Protein AF-M6R7M7-F1 (afdb_monomer_lite)

Organism: NCBI:txid1049910

Structure (mmCIF, N/CA/C/O backbone):
data_AF-M6R7M7-F1
#
_entry.id   AF-M6R7M7-F1
#
loop_
_atom_site.group_PDB
_atom_site.id
_atom_site.type_symbol
_atom_site.label_atom_id
_atom_site.label_alt_id
_atom_site.label_comp_id
_atom_site.label_asym_id
_atom_site.label_entity_id
_atom_site.label_seq_id
_atom_site.pdbx_PDB_ins_code
_atom_site.Cartn_x
_atom_site.Cartn_y
_atom_site.Cartn_z
_atom_site.occupancy
_atom_site.B_iso_or_equiv
_atom_site.auth_seq_id
_atom_site.auth_comp_id
_atom_site.auth_asym_id
_atom_site.auth_atom_id
_atom_site.pdbx_PDB_model_num
ATOM 1 N N . MET A 1 1 ? 17.649 1.618 -22.110 1.00 45.22 1 MET A N 1
ATOM 2 C CA . MET A 1 1 ? 16.425 2.436 -22.263 1.00 45.22 1 MET A CA 1
ATOM 3 C C . MET A 1 1 ? 15.654 2.322 -20.961 1.00 45.22 1 MET A C 1
ATOM 5 O O . MET A 1 1 ? 15.331 1.209 -20.578 1.00 45.22 1 MET A O 1
ATOM 9 N N . GLY A 1 2 ? 15.501 3.430 -20.232 1.00 61.09 2 GLY A N 1
ATOM 10 C CA . GLY A 1 2 ? 14.869 3.458 -18.912 1.00 61.09 2 GLY A CA 1
ATOM 11 C C . GLY A 1 2 ? 13.354 3.381 -19.030 1.00 61.09 2 GLY A C 1
ATOM 12 O O . GLY A 1 2 ? 12.716 4.380 -19.358 1.00 61.09 2 GLY A O 1
ATOM 13 N N . GLU A 1 3 ? 12.802 2.193 -18.794 1.00 76.12 3 GLU A N 1
ATOM 14 C CA . GLU A 1 3 ? 11.358 2.000 -18.662 1.00 76.12 3 GLU A CA 1
ATOM 15 C C . GLU A 1 3 ? 10.806 2.944 -17.588 1.00 76.12 3 GLU A C 1
ATOM 17 O O . GLU A 1 3 ? 11.380 3.088 -16.501 1.00 76.12 3 GLU A O 1
ATOM 22 N N . GLN A 1 4 ? 9.704 3.611 -17.928 1.00 80.62 4 GLN A N 1
ATOM 23 C CA . GLN A 1 4 ? 8.981 4.493 -17.024 1.00 80.62 4 GLN A CA 1
ATOM 24 C C . GLN A 1 4 ? 7.723 3.780 -16.550 1.00 80.62 4 GLN A C 1
ATOM 26 O O . GLN A 1 4 ? 6.970 3.238 -17.357 1.00 80.62 4 GLN A O 1
ATOM 31 N N . LEU A 1 5 ? 7.508 3.796 -15.241 1.00 85.69 5 LEU A N 1
ATOM 32 C CA . LEU A 1 5 ? 6.280 3.341 -14.606 1.00 85.69 5 LEU A CA 1
ATOM 33 C C . LEU A 1 5 ? 5.507 4.560 -14.112 1.00 85.69 5 LEU A C 1
ATOM 35 O O . LEU A 1 5 ? 6.090 5.603 -13.817 1.00 85.69 5 LEU A O 1
ATOM 39 N N . CYS A 1 6 ? 4.193 4.430 -14.036 1.00 87.44 6 CYS A N 1
ATOM 40 C CA . CYS A 1 6 ? 3.319 5.442 -13.463 1.00 87.44 6 CYS A CA 1
ATOM 41 C C . CYS A 1 6 ? 2.405 4.783 -12.439 1.00 87.44 6 CYS A C 1
ATOM 43 O O . CYS A 1 6 ? 2.096 3.596 -12.575 1.00 87.44 6 CYS A O 1
ATOM 45 N N . ASP A 1 7 ? 1.973 5.545 -11.438 1.00 84.06 7 ASP A N 1
ATOM 46 C CA . ASP A 1 7 ? 0.927 5.088 -10.528 1.00 84.06 7 ASP A CA 1
ATOM 47 C C 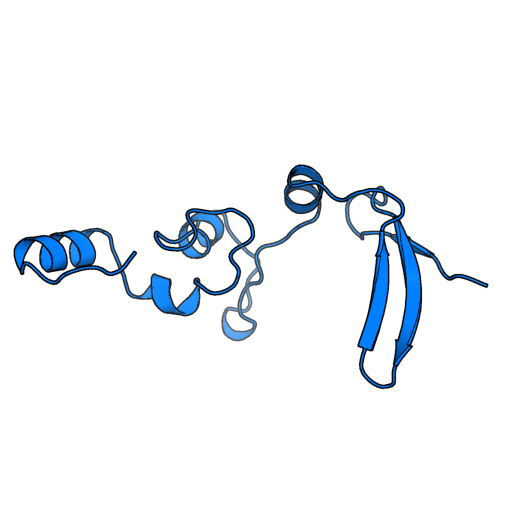. ASP A 1 7 ? -0.357 4.714 -11.304 1.00 84.06 7 ASP A C 1
ATOM 49 O O . ASP A 1 7 ? -0.574 5.124 -12.452 1.00 84.06 7 ASP A O 1
ATOM 53 N N . GLU A 1 8 ? -1.211 3.879 -10.717 1.00 82.44 8 GLU A N 1
ATOM 54 C CA . GLU A 1 8 ? -2.421 3.412 -11.399 1.00 82.44 8 GLU A CA 1
ATOM 55 C C . GLU A 1 8 ? -3.589 4.402 -11.340 1.00 82.44 8 GLU A C 1
ATOM 57 O O . GLU A 1 8 ? -4.401 4.410 -12.265 1.00 82.44 8 GLU A O 1
ATOM 62 N N . LYS A 1 9 ? -3.649 5.257 -10.312 1.00 80.81 9 LYS A N 1
ATOM 63 C CA . LYS A 1 9 ? -4.815 6.097 -10.000 1.00 80.81 9 LYS A CA 1
ATOM 64 C C . LYS A 1 9 ? -4.821 7.437 -10.725 1.00 80.81 9 LYS A C 1
ATOM 66 O O . LYS A 1 9 ? -5.803 7.783 -11.374 1.00 80.81 9 LYS A O 1
ATOM 71 N N . THR A 1 10 ? -3.756 8.215 -10.581 1.00 81.56 10 THR A N 1
ATOM 72 C CA . THR A 1 10 ? -3.644 9.584 -11.093 1.00 81.56 10 THR A CA 1
ATOM 73 C C . THR A 1 10 ? -2.770 9.658 -12.337 1.00 81.56 10 THR A C 1
ATOM 75 O O . THR A 1 10 ? -2.941 10.582 -13.131 1.00 81.56 10 THR A O 1
ATOM 78 N N . LYS A 1 11 ? -1.868 8.684 -12.541 1.00 84.50 11 LYS A N 1
ATOM 79 C CA . LYS A 1 11 ? -0.851 8.678 -13.609 1.00 84.50 11 LYS A CA 1
ATOM 80 C C . LYS A 1 11 ? 0.116 9.868 -13.523 1.00 84.50 11 LYS A C 1
ATOM 82 O O . LYS A 1 11 ? 0.808 10.166 -14.499 1.00 84.50 11 LYS A O 1
ATOM 87 N N . GLN A 1 12 ? 0.163 10.557 -12.383 1.00 84.19 12 GLN A N 1
ATOM 88 C CA . GLN A 1 12 ? 0.955 11.775 -12.187 1.00 84.19 12 GLN A CA 1
ATOM 89 C C . GLN A 1 12 ? 2.332 11.468 -11.602 1.00 84.19 12 GLN A C 1
ATOM 91 O O . GLN A 1 12 ? 3.304 12.175 -11.884 1.00 84.19 12 GLN A O 1
ATOM 96 N N . ILE A 1 13 ? 2.444 10.386 -10.833 1.00 85.88 13 ILE A N 1
ATOM 97 C CA . ILE A 1 13 ? 3.696 9.989 -10.209 1.00 85.88 13 ILE A CA 1
ATOM 98 C C . ILE A 1 13 ? 4.426 9.050 -11.154 1.00 85.88 13 ILE A C 1
ATOM 100 O O . ILE A 1 13 ? 4.019 7.915 -11.402 1.00 85.88 13 ILE A O 1
ATOM 104 N N . LEU A 1 14 ? 5.525 9.560 -11.703 1.00 89.44 14 LEU A N 1
ATOM 105 C CA . LEU A 1 14 ? 6.357 8.853 -12.663 1.00 89.44 14 LEU A CA 1
ATOM 106 C C . LEU A 1 14 ? 7.601 8.299 -11.977 1.00 89.44 14 LEU A C 1
ATOM 108 O O . LEU A 1 14 ? 8.378 9.042 -11.375 1.00 89.44 14 LEU A O 1
ATOM 112 N N . PHE A 1 15 ? 7.833 7.009 -12.165 1.00 90.38 15 PHE A N 1
ATOM 113 C CA . PHE A 1 15 ? 9.008 6.292 -11.704 1.00 90.38 15 PHE A CA 1
ATOM 114 C C . PHE A 1 15 ? 9.867 5.873 -12.890 1.00 90.38 15 PHE A C 1
ATOM 116 O O . PHE A 1 15 ? 9.366 5.527 -13.956 1.00 90.38 15 PHE A O 1
ATOM 123 N N . THR A 1 16 ? 11.179 5.887 -12.701 1.00 91.25 16 THR A N 1
ATOM 124 C CA . THR A 1 16 ? 12.137 5.282 -13.627 1.00 91.25 16 THR A CA 1
ATOM 125 C C . THR A 1 16 ? 12.715 4.042 -12.970 1.00 91.25 16 THR A C 1
ATOM 127 O O . THR A 1 16 ? 13.074 4.085 -11.792 1.00 91.25 16 THR A O 1
ATOM 130 N N . ILE A 1 17 ? 12.814 2.945 -13.716 1.00 91.19 17 ILE A N 1
ATOM 131 C CA . ILE A 1 17 ? 13.484 1.744 -13.218 1.00 91.19 17 ILE A CA 1
ATOM 132 C C . ILE A 1 17 ? 14.995 1.990 -13.237 1.00 91.19 17 ILE A C 1
ATOM 134 O O . ILE A 1 17 ? 15.579 2.154 -14.308 1.00 91.19 17 ILE A O 1
ATOM 138 N N . GLU A 1 18 ? 15.625 2.030 -12.062 1.00 90.12 18 GLU A N 1
ATOM 139 C CA . GLU A 1 18 ? 17.079 2.205 -11.952 1.00 90.12 18 GLU A CA 1
ATOM 140 C C . GLU A 1 18 ? 17.814 0.881 -12.129 1.00 90.12 18 GLU A C 1
ATOM 142 O O . GLU A 1 18 ? 18.801 0.811 -12.860 1.00 90.12 18 GLU A O 1
ATOM 147 N N . ARG A 1 19 ? 17.329 -0.178 -11.474 1.00 88.25 19 ARG A N 1
ATOM 148 C CA . ARG A 1 19 ? 17.887 -1.527 -11.598 1.00 88.25 19 ARG A CA 1
ATOM 149 C C . ARG A 1 19 ? 16.845 -2.600 -11.294 1.00 88.25 19 ARG A C 1
ATOM 151 O O . ARG A 1 19 ? 15.894 -2.362 -10.551 1.00 88.25 19 ARG A O 1
ATOM 158 N N . LYS A 1 20 ? 17.051 -3.778 -11.880 1.00 89.56 20 LYS A N 1
ATOM 159 C CA . LYS A 1 20 ? 16.303 -5.007 -11.602 1.00 89.56 20 LYS A CA 1
ATOM 160 C C . LYS A 1 20 ? 17.307 -6.041 -11.088 1.00 89.56 20 LYS A C 1
ATOM 162 O O . LYS A 1 20 ? 18.305 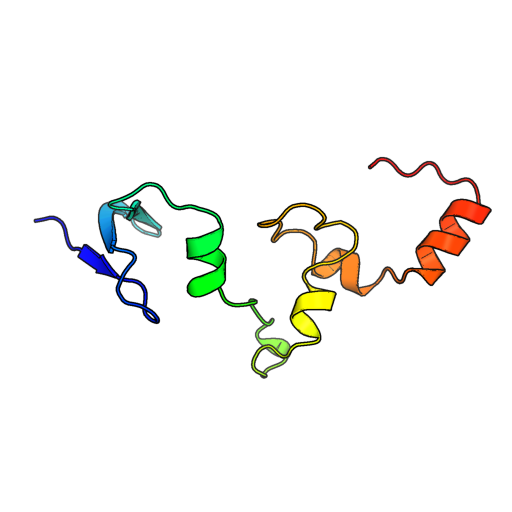-6.298 -11.755 1.00 89.56 20 LYS A O 1
ATOM 167 N N . GLU A 1 21 ? 17.055 -6.566 -9.904 1.00 91.12 21 GLU A N 1
ATOM 168 C CA . GLU A 1 21 ? 17.735 -7.712 -9.298 1.00 91.12 21 GLU A CA 1
ATOM 169 C C . GLU A 1 21 ? 16.769 -8.911 -9.332 1.00 91.12 21 GLU A C 1
ATOM 171 O O . GLU A 1 21 ? 15.593 -8.729 -9.649 1.00 91.12 21 GLU A O 1
ATOM 176 N N . GLU A 1 22 ? 17.241 -10.131 -9.051 1.00 85.12 22 GLU A N 1
ATOM 177 C CA . GLU A 1 22 ? 16.445 -11.363 -9.244 1.00 85.12 22 GLU A CA 1
ATOM 178 C C . GLU A 1 22 ? 15.063 -11.318 -8.563 1.00 85.12 22 GLU A C 1
ATOM 180 O O . GLU A 1 22 ? 14.083 -11.763 -9.157 1.00 85.12 22 GLU A O 1
ATOM 185 N N . GLU A 1 23 ? 14.961 -10.713 -7.375 1.00 89.31 23 GLU A N 1
ATOM 186 C CA . GLU A 1 23 ? 13.701 -10.589 -6.620 1.00 89.31 23 GLU A CA 1
ATOM 187 C C . GLU A 1 23 ? 13.200 -9.144 -6.457 1.00 89.31 23 GLU A C 1
ATOM 189 O O . GLU A 1 23 ? 12.067 -8.922 -6.027 1.00 89.31 23 GLU A O 1
ATOM 194 N N . PHE A 1 24 ? 14.019 -8.144 -6.797 1.00 83.06 24 PHE A N 1
ATOM 195 C CA . PHE A 1 24 ? 13.738 -6.744 -6.474 1.00 83.06 24 PHE A CA 1
ATOM 196 C C . PHE A 1 24 ? 13.821 -5.835 -7.695 1.00 83.06 24 PHE A C 1
ATOM 198 O O . PHE A 1 24 ? 14.732 -5.921 -8.514 1.00 83.06 24 PHE A O 1
ATOM 205 N N . VAL A 1 25 ? 12.901 -4.876 -7.776 1.00 85.44 25 VAL A N 1
ATOM 206 C CA . VAL A 1 25 ? 12.954 -3.786 -8.753 1.00 85.44 25 VAL A CA 1
ATOM 207 C C . VAL A 1 25 ? 13.109 -2.474 -8.003 1.00 85.44 25 VAL A C 1
ATOM 209 O O . VAL A 1 25 ? 12.289 -2.129 -7.156 1.00 85.44 25 VAL A O 1
ATOM 212 N N . PHE A 1 26 ? 14.160 -1.730 -8.331 1.00 86.75 26 PHE A N 1
ATOM 213 C CA . PHE A 1 26 ? 14.456 -0.449 -7.707 1.00 86.75 26 PHE A CA 1
ATOM 214 C C . PHE A 1 26 ? 13.937 0.679 -8.591 1.00 86.75 26 PHE A C 1
ATOM 216 O O . PHE A 1 26 ? 14.319 0.810 -9.759 1.00 86.75 26 PHE A O 1
ATOM 223 N N . LEU A 1 27 ? 13.054 1.488 -8.013 1.00 89.81 27 LEU A N 1
ATOM 224 C CA . LEU A 1 27 ? 12.3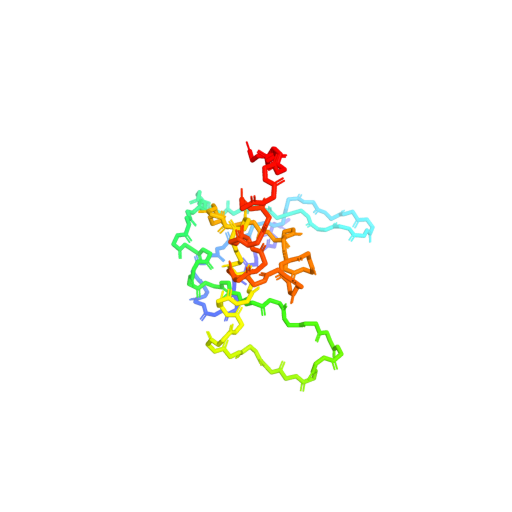75 2.587 -8.681 1.00 89.81 27 LEU A CA 1
ATOM 225 C C . LEU A 1 27 ? 12.869 3.921 -8.135 1.00 89.81 27 LEU A C 1
ATOM 227 O O . LEU A 1 27 ? 12.981 4.099 -6.923 1.00 89.81 27 LEU A O 1
ATOM 231 N N . LYS A 1 28 ? 13.089 4.877 -9.036 1.00 88.62 28 LYS A N 1
ATOM 232 C CA . LYS A 1 28 ? 13.373 6.265 -8.684 1.00 88.62 28 LYS A CA 1
ATOM 233 C C . LYS A 1 28 ? 12.249 7.179 -9.149 1.00 88.62 28 LYS A C 1
ATOM 235 O O . LYS A 1 28 ? 11.957 7.196 -10.349 1.00 88.62 28 LYS A O 1
ATOM 240 N N . PRO A 1 29 ? 11.629 7.952 -8.246 1.00 90.38 29 PRO A N 1
ATOM 241 C CA . PRO A 1 29 ? 10.620 8.919 -8.641 1.00 90.38 29 PRO A CA 1
ATOM 242 C C . PRO A 1 29 ? 11.267 10.065 -9.434 1.00 90.38 29 PRO A C 1
ATOM 244 O O . PRO A 1 29 ? 12.408 10.460 -9.178 1.00 90.38 29 PRO A O 1
ATOM 247 N N . LYS A 1 30 ? 10.547 10.599 -10.427 1.00 89.25 30 LYS A N 1
ATOM 248 C CA . LYS A 1 30 ? 11.015 11.741 -11.234 1.00 89.25 30 LYS A CA 1
ATOM 249 C C . LYS A 1 30 ? 11.043 13.059 -10.459 1.00 89.25 30 LYS A C 1
ATOM 251 O O . LYS A 1 30 ? 11.762 13.971 -10.859 1.00 89.25 30 LYS A O 1
ATOM 256 N N . HIS A 1 31 ? 10.262 13.163 -9.392 1.00 87.75 31 HIS A N 1
ATOM 257 C CA . HIS A 1 31 ? 10.223 14.304 -8.486 1.00 87.75 31 HIS A CA 1
ATOM 258 C C . HIS A 1 31 ? 10.355 13.824 -7.038 1.00 87.75 31 HIS A C 1
ATOM 260 O O . HIS A 1 31 ? 10.271 12.629 -6.757 1.00 87.75 31 HIS A O 1
ATOM 266 N N . SER A 1 32 ? 10.598 14.756 -6.119 1.00 88.00 32 SER A N 1
ATOM 267 C CA . SER A 1 32 ? 10.620 14.442 -4.692 1.00 88.00 32 SER A CA 1
ATOM 268 C C . SER A 1 32 ? 9.201 14.160 -4.213 1.00 88.00 32 SER A C 1
ATOM 270 O O . SER A 1 32 ? 8.376 15.067 -4.253 1.00 88.00 32 SER A O 1
ATOM 272 N N . LEU A 1 33 ? 8.938 12.943 -3.738 1.00 85.56 33 LEU A N 1
ATOM 273 C CA . LEU A 1 33 ? 7.630 12.568 -3.198 1.00 85.56 33 LEU A CA 1
ATOM 274 C C . LEU A 1 33 ? 7.368 13.302 -1.882 1.00 85.56 33 LEU A C 1
ATOM 276 O O . LEU A 1 33 ? 8.258 13.371 -1.029 1.00 85.56 33 LEU A O 1
ATOM 280 N N . GLN A 1 34 ? 6.170 13.853 -1.747 1.00 84.75 34 GLN A N 1
ATOM 281 C CA . GLN A 1 34 ? 5.660 14.481 -0.534 1.00 84.75 34 GLN A CA 1
ATOM 282 C C . GLN A 1 34 ? 4.552 13.627 0.085 1.00 84.75 34 GLN A C 1
ATOM 284 O O . GLN A 1 34 ? 4.119 12.622 -0.478 1.00 84.75 34 GLN A O 1
ATOM 289 N N . GLU A 1 35 ? 4.095 14.008 1.273 1.00 78.62 35 GLU A N 1
ATOM 290 C CA . GLU A 1 35 ? 3.068 13.250 1.983 1.00 78.62 35 GLU A CA 1
ATOM 291 C C . GLU A 1 35 ? 1.726 13.252 1.239 1.00 78.62 35 GLU A C 1
ATOM 293 O O . GLU A 1 35 ? 1.023 12.241 1.205 1.00 78.62 35 GLU A O 1
ATOM 298 N N . GLU A 1 36 ? 1.411 14.355 0.563 1.00 81.69 36 GLU A N 1
ATOM 299 C CA . GLU A 1 36 ? 0.194 14.518 -0.227 1.00 81.69 36 GLU A CA 1
ATOM 300 C C . GLU A 1 36 ? 0.133 13.525 -1.395 1.00 81.69 36 GLU A C 1
ATOM 302 O O . GLU A 1 36 ? -0.945 13.030 -1.724 1.00 81.69 36 GLU A O 1
ATOM 307 N N . ASP A 1 37 ? 1.284 13.178 -1.980 1.00 84.19 37 ASP A N 1
ATOM 308 C CA . ASP A 1 37 ? 1.366 12.186 -3.054 1.00 84.19 37 ASP A CA 1
ATOM 309 C C . ASP A 1 37 ? 0.883 10.820 -2.545 1.00 84.19 37 ASP A C 1
ATOM 311 O O . ASP A 1 37 ? 0.041 10.169 -3.167 1.00 84.19 37 ASP A O 1
ATOM 315 N N . PHE A 1 38 ? 1.343 10.409 -1.358 1.00 80.94 38 PHE A N 1
ATOM 316 C CA . PHE A 1 38 ? 0.930 9.149 -0.738 1.00 80.94 38 PHE A CA 1
ATOM 317 C C . PHE A 1 38 ? -0.535 9.155 -0.306 1.00 80.94 38 PHE A C 1
ATOM 319 O O . PHE A 1 38 ? -1.185 8.119 -0.404 1.00 80.94 38 PHE A O 1
ATOM 326 N N . GLN A 1 39 ? -1.081 10.290 0.131 1.00 78.44 39 GLN A N 1
ATOM 327 C CA . GLN A 1 39 ? -2.508 10.393 0.455 1.00 78.44 39 GLN A CA 1
ATOM 328 C C . GLN A 1 39 ? -3.395 10.245 -0.789 1.00 78.44 39 GLN A C 1
ATOM 330 O O . GLN A 1 39 ? -4.490 9.695 -0.705 1.00 78.44 39 GLN A O 1
ATOM 335 N N . GLN A 1 40 ? -2.927 10.705 -1.952 1.00 78.31 40 GLN A N 1
ATOM 336 C CA . GLN A 1 40 ? -3.681 10.615 -3.203 1.00 78.31 40 GLN A CA 1
ATOM 337 C C . GLN A 1 40 ? -3.652 9.216 -3.823 1.00 78.31 40 GLN A C 1
ATOM 339 O O . GLN A 1 40 ? -4.668 8.757 -4.352 1.00 78.31 40 GLN A O 1
ATOM 344 N N . ILE A 1 41 ? -2.495 8.545 -3.796 1.00 82.25 41 ILE A N 1
ATOM 345 C CA . ILE A 1 41 ? -2.330 7.246 -4.468 1.00 82.25 41 ILE A CA 1
ATOM 346 C C . ILE A 1 41 ? -2.350 6.040 -3.523 1.00 82.25 41 ILE A C 1
ATOM 348 O O . ILE A 1 41 ? -2.583 4.922 -3.981 1.00 82.25 41 ILE A O 1
ATOM 352 N N . GLY A 1 42 ? -2.127 6.248 -2.226 1.00 76.31 42 GLY A N 1
ATOM 353 C CA . GLY A 1 42 ? -2.054 5.195 -1.219 1.00 76.31 42 GLY A CA 1
ATOM 354 C C . GLY A 1 42 ? -3.387 4.490 -0.982 1.00 76.31 42 GLY A C 1
ATOM 355 O O . GLY A 1 42 ? -4.468 5.029 -1.229 1.00 76.31 42 GLY A O 1
ATOM 356 N N . GLU A 1 43 ? -3.301 3.253 -0.503 1.00 74.00 43 GLU A N 1
ATOM 357 C CA . GLU A 1 43 ? -4.443 2.456 -0.059 1.00 74.00 43 GLU A CA 1
ATOM 358 C C . GLU A 1 43 ? -4.093 1.743 1.236 1.00 74.00 43 GLU A C 1
ATOM 360 O O . GLU A 1 43 ? -2.941 1.364 1.459 1.00 74.00 43 GLU A O 1
ATOM 365 N N . ILE A 1 44 ? -5.101 1.538 2.080 1.00 76.12 44 ILE A N 1
ATOM 366 C CA . ILE A 1 44 ? -4.930 0.756 3.297 1.00 76.12 44 ILE A CA 1
ATOM 367 C C . ILE A 1 44 ? -4.820 -0.718 2.906 1.00 76.12 44 ILE A C 1
ATOM 369 O O . ILE A 1 44 ? -5.766 -1.268 2.332 1.00 76.12 44 ILE A O 1
ATOM 373 N N . PRO A 1 45 ? -3.699 -1.388 3.224 1.00 72.81 45 PRO A N 1
ATOM 374 C CA . PRO A 1 45 ? -3.549 -2.796 2.917 1.00 72.81 45 PRO A CA 1
ATOM 375 C C . PRO A 1 45 ? -4.431 -3.624 3.856 1.00 72.81 45 PRO A C 1
ATOM 377 O O . PRO A 1 45 ? -4.119 -3.801 5.038 1.00 72.81 45 PRO A O 1
ATOM 380 N N . ILE A 1 46 ? -5.525 -4.164 3.318 1.00 75.50 46 ILE A N 1
ATOM 381 C CA . ILE A 1 46 ? -6.398 -5.082 4.049 1.00 75.50 46 ILE A CA 1
ATOM 382 C C . ILE A 1 46 ? -5.824 -6.502 4.003 1.00 75.50 46 ILE A C 1
ATOM 384 O O . ILE A 1 46 ? -5.512 -7.010 2.924 1.00 75.50 46 ILE A O 1
ATOM 388 N N . PRO A 1 47 ? -5.693 -7.177 5.159 1.00 74.69 47 PRO A N 1
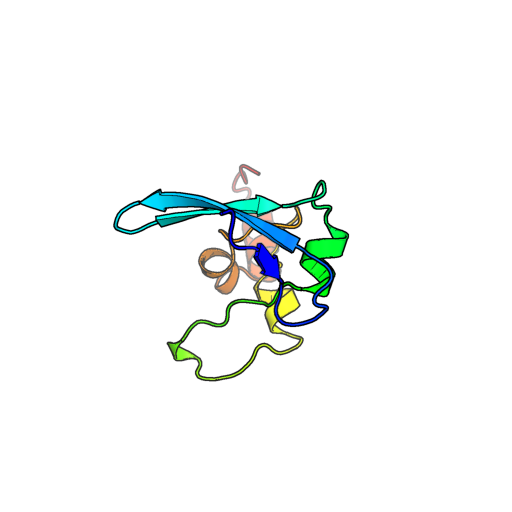ATOM 389 C CA . PRO A 1 47 ? -5.186 -8.522 5.220 1.00 74.69 47 PRO A CA 1
ATOM 390 C C . PRO A 1 47 ? -6.003 -9.452 4.326 1.00 74.69 47 PRO A C 1
ATOM 392 O O . PRO A 1 47 ? -7.237 -9.434 4.386 1.00 74.69 47 PRO A O 1
ATOM 395 N N . PRO A 1 48 ? -5.344 -10.326 3.547 1.00 72.50 48 PRO A N 1
ATOM 396 C CA . PRO A 1 48 ? -6.020 -11.147 2.545 1.00 72.50 48 PRO A CA 1
ATOM 397 C C . PRO A 1 48 ? -7.095 -12.063 3.151 1.00 72.50 48 PRO A C 1
ATOM 399 O O . PRO A 1 48 ? -8.046 -12.444 2.471 1.00 72.50 48 PRO A O 1
ATOM 402 N N . TYR A 1 49 ? -6.989 -12.392 4.445 1.00 77.00 49 TYR A N 1
ATOM 403 C CA . TYR A 1 49 ? -7.977 -13.204 5.154 1.00 77.00 49 TYR A CA 1
ATOM 404 C C . TYR A 1 49 ? -9.320 -12.495 5.388 1.00 77.00 49 TYR A C 1
ATOM 406 O O . TYR A 1 49 ? -10.325 -13.183 5.553 1.00 77.00 49 TYR A O 1
ATOM 414 N N . LEU A 1 50 ? -9.369 -11.155 5.378 1.00 79.81 50 LEU A N 1
ATOM 415 C CA . LEU A 1 50 ? -10.614 -10.396 5.557 1.00 79.81 50 LEU A CA 1
ATOM 416 C C . LEU A 1 50 ? -11.493 -10.399 4.299 1.00 79.81 50 LEU A C 1
ATOM 418 O O . LEU A 1 50 ? -12.693 -10.166 4.410 1.00 79.81 50 LEU A O 1
ATOM 422 N N . LYS A 1 51 ? -10.921 -10.698 3.120 1.00 82.56 51 LYS A N 1
ATOM 423 C CA . LYS A 1 51 ? -11.631 -10.829 1.830 1.00 82.56 51 LYS A CA 1
ATOM 424 C C . LYS A 1 51 ? -12.605 -9.676 1.522 1.00 82.56 51 LYS A C 1
ATOM 426 O O . LYS A 1 51 ? -13.650 -9.894 0.911 1.00 82.56 51 LYS A O 1
ATOM 431 N N . ARG A 1 52 ? -12.269 -8.457 1.944 1.00 85.62 52 ARG A N 1
ATOM 432 C CA . ARG A 1 52 ? -13.041 -7.234 1.695 1.00 85.62 52 ARG A CA 1
ATOM 433 C C . ARG A 1 52 ? -12.110 -6.078 1.342 1.00 85.62 52 ARG A C 1
ATOM 435 O O . ARG A 1 52 ? -10.933 -6.118 1.688 1.00 85.62 52 ARG A O 1
ATOM 442 N N . ASN A 1 53 ? -12.655 -5.059 0.688 1.00 81.44 53 ASN A N 1
ATOM 443 C CA . ASN A 1 53 ? -11.959 -3.788 0.486 1.00 81.44 53 ASN A CA 1
ATOM 444 C C . ASN A 1 53 ? -11.872 -3.008 1.802 1.00 81.44 53 ASN A C 1
ATOM 446 O O . ASN A 1 53 ? -12.629 -3.294 2.737 1.00 81.44 53 ASN A O 1
ATOM 450 N N . ALA A 1 54 ? -10.963 -2.033 1.850 1.00 80.25 54 ALA A N 1
ATOM 451 C CA . ALA A 1 54 ? -10.867 -1.106 2.969 1.00 80.25 54 ALA A CA 1
ATOM 452 C C . ALA A 1 54 ? -12.161 -0.293 3.105 1.00 80.25 54 ALA A C 1
ATOM 454 O O . ALA A 1 54 ? -12.774 0.087 2.105 1.00 80.25 54 ALA A O 1
ATOM 455 N N . ASP A 1 55 ? -12.569 -0.050 4.342 1.00 82.19 55 ASP A N 1
ATOM 456 C CA . ASP A 1 55 ? -13.659 0.847 4.706 1.00 82.19 55 ASP A CA 1
ATOM 457 C C . ASP A 1 55 ? -13.124 2.012 5.559 1.00 82.19 55 ASP A C 1
ATOM 459 O O . ASP A 1 55 ? -11.957 2.044 5.952 1.00 82.19 55 ASP A O 1
ATOM 463 N N . SER A 1 56 ? -13.980 2.993 5.849 1.00 77.69 56 SER A N 1
ATOM 464 C CA . SER A 1 56 ? -13.603 4.161 6.654 1.00 77.69 56 SER A CA 1
ATOM 465 C C . SER A 1 56 ? -13.215 3.813 8.096 1.00 77.69 56 SER A C 1
ATOM 467 O O . SER A 1 56 ? -12.542 4.598 8.758 1.00 77.69 56 SER A O 1
ATOM 469 N N . GLU A 1 57 ? -13.641 2.661 8.626 1.00 73.69 57 GLU A N 1
ATOM 470 C CA . GLU A 1 57 ? -13.217 2.231 9.961 1.00 73.69 57 GLU A CA 1
ATOM 471 C C . GLU A 1 57 ? -11.784 1.693 9.948 1.00 73.69 57 GLU A C 1
ATOM 473 O O . GLU A 1 57 ? -11.089 1.789 10.961 1.00 73.69 57 GLU A O 1
ATOM 478 N N . ASP A 1 58 ? -11.315 1.154 8.821 1.00 75.88 58 ASP A N 1
ATOM 479 C CA . ASP A 1 58 ? -9.936 0.693 8.686 1.00 75.88 58 ASP A CA 1
ATOM 480 C C . ASP A 1 58 ? -8.932 1.843 8.768 1.00 75.88 58 ASP A C 1
ATOM 482 O O . ASP A 1 58 ? -7.864 1.646 9.338 1.00 75.88 58 ASP A O 1
ATOM 486 N N . GLU A 1 59 ? -9.275 3.052 8.309 1.00 70.38 59 GLU A N 1
ATOM 487 C CA . GLU A 1 59 ? -8.443 4.250 8.521 1.00 70.38 59 GLU A CA 1
ATOM 488 C C . GLU A 1 59 ? -8.147 4.449 10.009 1.00 70.38 59 GLU A C 1
ATOM 490 O O . GLU A 1 59 ? -6.993 4.577 10.409 1.00 70.38 59 GLU A O 1
ATOM 495 N N . ILE A 1 60 ? -9.175 4.359 10.853 1.00 67.31 60 ILE A N 1
ATOM 496 C CA . ILE A 1 60 ? -9.056 4.521 12.307 1.00 67.31 60 ILE A CA 1
ATOM 497 C C . ILE A 1 60 ? -8.296 3.339 12.931 1.00 67.31 60 ILE A C 1
ATOM 499 O O . ILE A 1 60 ? -7.482 3.517 13.838 1.00 67.31 60 ILE A O 1
ATOM 503 N N . ARG A 1 61 ? -8.547 2.113 12.457 1.00 66.81 61 ARG A N 1
ATOM 504 C CA . ARG A 1 61 ? -7.919 0.889 12.987 1.00 66.81 61 ARG A CA 1
ATOM 505 C C . ARG A 1 61 ? -6.457 0.737 12.584 1.00 66.81 61 ARG A C 1
ATOM 507 O O . ARG A 1 61 ? -5.704 0.107 13.318 1.00 66.81 61 ARG A O 1
ATOM 514 N N . TYR A 1 62 ? -6.051 1.273 11.438 1.00 65.00 62 TYR A N 1
ATOM 515 C CA . TYR A 1 62 ? -4.658 1.265 10.990 1.00 65.00 62 TYR A CA 1
ATOM 516 C C . TYR A 1 62 ? -3.897 2.469 11.538 1.00 65.00 62 TYR A C 1
ATOM 518 O O . TYR A 1 62 ? -2.741 2.329 11.942 1.00 65.00 62 TYR A O 1
ATOM 526 N N . GLN A 1 63 ? -4.574 3.608 11.687 1.00 63.12 63 GLN A N 1
ATOM 527 C CA . GLN A 1 63 ? -4.070 4.776 12.396 1.00 63.12 63 GLN A CA 1
ATOM 528 C C . GLN A 1 63 ? -4.271 4.629 13.918 1.00 63.12 63 GLN A C 1
ATOM 530 O O . GLN A 1 63 ? -4.944 5.428 14.568 1.00 63.12 63 GLN A O 1
ATOM 535 N N . THR A 1 64 ? -3.709 3.576 14.523 1.00 56.06 64 THR A N 1
ATOM 536 C CA . THR A 1 64 ? -3.824 3.384 15.982 1.00 56.06 64 THR A CA 1
ATOM 537 C C . THR A 1 64 ? -3.037 4.428 16.774 1.00 56.06 64 THR A C 1
ATOM 539 O O . THR A 1 64 ? -2.192 5.140 16.238 1.00 56.06 64 THR A O 1
ATOM 542 N N . LEU A 1 65 ? -3.253 4.468 18.096 1.00 50.16 65 LEU A N 1
ATOM 543 C CA . LEU A 1 65 ? -2.547 5.323 19.066 1.00 50.16 65 LEU A CA 1
ATOM 544 C C . LEU A 1 65 ? -1.010 5.364 18.926 1.00 50.16 65 LEU A C 1
ATOM 546 O O . LEU A 1 65 ? -0.390 6.317 19.403 1.00 50.16 65 LEU A O 1
ATOM 550 N N . PHE A 1 66 ? -0.401 4.349 18.305 1.00 47.50 66 PHE A N 1
ATOM 551 C CA . PHE A 1 66 ? 1.041 4.261 18.058 1.00 47.50 66 PHE A CA 1
ATOM 552 C C . PHE A 1 66 ? 1.470 4.834 16.696 1.00 47.50 66 PHE A C 1
ATOM 554 O O . PHE A 1 66 ? 2.623 5.221 16.529 1.00 47.50 66 PHE A O 1
ATOM 561 N N . ALA A 1 67 ? 0.550 4.953 15.739 1.00 52.44 67 ALA A N 1
ATOM 562 C CA . ALA A 1 67 ? 0.744 5.627 14.460 1.00 52.44 67 ALA A CA 1
ATOM 563 C C . ALA A 1 67 ? 0.387 7.120 14.585 1.00 52.44 67 ALA A C 1
ATOM 565 O O . ALA A 1 67 ? -0.446 7.650 13.858 1.00 52.44 67 ALA A O 1
ATOM 566 N N . LYS A 1 68 ? 1.006 7.834 15.536 1.00 53.78 68 LYS A N 1
ATOM 567 C CA . LYS A 1 68 ? 0.866 9.303 15.608 1.00 53.78 68 LYS A CA 1
ATOM 568 C C . LYS A 1 68 ? 1.537 10.014 14.434 1.00 53.78 68 LYS A C 1
ATOM 570 O O . LYS A 1 68 ? 1.180 11.147 14.132 1.00 53.78 68 LYS A O 1
ATOM 575 N N . THR A 1 69 ? 2.503 9.353 13.800 1.00 56.88 69 THR A N 1
ATOM 576 C CA . THR A 1 69 ? 3.215 9.864 12.633 1.00 56.88 69 THR A CA 1
ATOM 577 C C . THR A 1 69 ? 2.680 9.180 11.372 1.00 56.88 69 THR A C 1
ATOM 579 O O . THR A 1 69 ? 2.640 7.943 11.331 1.00 56.88 69 THR A O 1
ATOM 582 N N . PRO A 1 70 ? 2.278 9.955 10.354 1.00 57.25 70 PRO A N 1
ATOM 583 C CA . PRO A 1 70 ? 1.944 9.435 9.033 1.00 57.25 70 PRO A CA 1
ATOM 584 C C . PRO A 1 70 ? 3.054 8.534 8.466 1.00 57.25 70 PRO A C 1
ATOM 586 O O . PRO A 1 70 ? 4.239 8.764 8.707 1.00 57.25 70 PRO A O 1
ATOM 589 N N . GLY A 1 71 ? 2.677 7.470 7.751 1.00 54.88 71 GLY A N 1
ATOM 590 C CA . GLY A 1 71 ? 3.624 6.506 7.164 1.00 54.88 71 GLY A CA 1
ATOM 591 C C . GLY A 1 71 ? 4.061 5.349 8.078 1.00 54.88 71 GLY A C 1
ATOM 592 O O . GLY A 1 71 ? 4.861 4.510 7.665 1.00 54.88 71 GLY A O 1
ATOM 593 N N . SER A 1 72 ? 3.534 5.246 9.303 1.00 54.06 72 SER A N 1
ATOM 594 C CA . SER A 1 72 ? 3.803 4.104 10.188 1.00 54.06 72 SER A CA 1
ATOM 595 C C . SER A 1 72 ? 2.965 2.876 9.801 1.00 54.06 72 SER A C 1
ATOM 597 O O . SER A 1 72 ? 1.797 2.761 10.158 1.00 54.06 72 SER A O 1
ATOM 599 N N . VAL A 1 73 ? 3.576 1.928 9.082 1.00 51.78 73 VAL A N 1
ATOM 600 C CA . VAL A 1 73 ? 2.938 0.666 8.637 1.00 51.78 73 VAL A CA 1
ATOM 601 C C . VAL A 1 73 ? 3.033 -0.447 9.699 1.00 51.78 73 VAL A C 1
ATOM 603 O O . VAL A 1 73 ? 2.371 -1.476 9.600 1.00 51.78 73 VAL A O 1
ATOM 606 N N . ALA A 1 74 ? 3.848 -0.259 10.742 1.00 50.06 74 ALA A N 1
ATOM 607 C CA . ALA A 1 74 ? 4.232 -1.325 11.674 1.00 50.06 74 ALA A CA 1
ATOM 608 C C . ALA A 1 74 ? 3.245 -1.575 12.835 1.00 50.06 74 ALA A C 1
ATOM 610 O O . ALA A 1 74 ? 3.338 -2.604 13.500 1.00 50.06 74 ALA A O 1
ATOM 611 N N . ALA A 1 75 ? 2.293 -0.672 13.093 1.00 48.12 75 ALA A N 1
ATOM 612 C CA . ALA A 1 75 ? 1.411 -0.753 14.262 1.00 48.12 75 ALA A CA 1
ATOM 613 C C . ALA A 1 75 ? 0.016 -1.417 14.103 1.00 48.12 75 ALA A C 1
ATOM 615 O O . ALA A 1 75 ? -0.674 -1.498 15.124 1.00 48.12 75 ALA A O 1
ATOM 616 N N . PRO A 1 76 ? -0.470 -1.891 12.933 1.00 45.47 76 PRO A N 1
ATOM 617 C CA . PRO A 1 76 ? -1.870 -2.309 12.843 1.00 45.47 76 PRO A CA 1
ATOM 618 C C . PRO A 1 76 ? -2.166 -3.584 13.648 1.00 45.47 76 PRO A C 1
ATOM 620 O O . PRO A 1 76 ? -3.205 -3.673 14.294 1.00 45.47 76 PRO A O 1
ATOM 623 N N . THR A 1 77 ? -1.245 -4.554 13.713 1.00 46.69 77 THR A N 1
ATOM 624 C CA . THR A 1 77 ? -1.482 -5.814 14.448 1.00 46.69 77 THR A CA 1
ATOM 625 C C . THR A 1 77 ? -1.402 -5.662 15.964 1.00 46.69 77 THR A C 1
ATOM 627 O O . THR A 1 77 ? -2.188 -6.282 16.677 1.00 46.69 77 THR A O 1
ATOM 630 N N . ALA A 1 78 ? -0.497 -4.822 16.472 1.00 50.91 78 ALA A N 1
ATOM 631 C CA . ALA A 1 78 ? -0.399 -4.560 17.906 1.00 50.91 78 ALA A CA 1
ATOM 632 C C . ALA A 1 78 ? -1.577 -3.705 18.397 1.00 50.91 78 ALA A C 1
ATOM 634 O O . ALA A 1 78 ? -2.135 -3.988 19.452 1.00 50.91 78 ALA A O 1
ATOM 635 N N . GLY A 1 79 ? -1.997 -2.698 17.623 1.00 49.38 79 GLY A N 1
ATOM 636 C CA . GLY A 1 79 ? -3.063 -1.773 18.006 1.00 49.38 79 GLY A CA 1
ATOM 637 C C . GLY A 1 79 ? -4.480 -2.365 18.005 1.00 49.38 79 GLY A C 1
ATOM 638 O O . GLY A 1 79 ? -5.323 -1.884 18.758 1.00 49.38 79 GLY A O 1
ATOM 639 N N . LEU A 1 80 ? -4.731 -3.450 17.260 1.00 50.91 80 LEU A N 1
ATOM 640 C CA . LEU A 1 80 ? -6.029 -4.150 17.223 1.00 50.91 80 LEU A CA 1
ATOM 641 C C . LEU A 1 80 ? -6.516 -4.641 18.599 1.00 50.91 80 LEU A C 1
ATOM 643 O O . LEU A 1 80 ? -7.716 -4.830 18.797 1.00 50.91 80 LEU A O 1
ATOM 647 N N . HIS A 1 81 ? -5.605 -4.838 19.555 1.00 54.47 81 HIS A N 1
ATOM 648 C CA . HIS A 1 81 ? -5.934 -5.318 20.898 1.00 54.47 81 HIS A CA 1
ATOM 649 C C . HIS A 1 81 ? -5.955 -4.219 21.974 1.00 54.47 81 HIS A C 1
ATOM 651 O O . HIS A 1 81 ? -6.359 -4.500 23.104 1.00 54.47 81 HIS A O 1
ATOM 657 N N . PHE A 1 82 ? -5.557 -2.978 21.662 1.00 54.16 82 PHE A N 1
ATOM 658 C CA . PHE A 1 82 ? -5.461 -1.891 22.644 1.00 54.16 82 PHE A CA 1
ATOM 659 C C . PHE A 1 82 ? -6.530 -0.819 22.403 1.00 54.16 82 PHE A C 1
ATOM 661 O O . PHE A 1 82 ? -6.394 0.044 21.544 1.00 54.16 82 PHE A O 1
ATOM 668 N N . SER A 1 83 ? -7.588 -0.849 23.213 1.00 62.12 83 SER A N 1
ATOM 669 C CA . SER A 1 83 ? -8.603 0.210 23.277 1.00 62.12 83 SER A CA 1
ATOM 670 C C . SER A 1 83 ? -8.182 1.340 24.226 1.00 62.12 83 SER A C 1
ATOM 672 O O . SER A 1 83 ? -7.392 1.130 25.151 1.00 62.12 83 SER A O 1
ATOM 674 N N . GLU A 1 84 ? -8.760 2.535 24.066 1.00 63.81 84 GLU A N 1
ATOM 675 C CA . GLU A 1 84 ? -8.556 3.659 25.000 1.00 63.81 84 GLU A CA 1
ATOM 676 C C . GLU A 1 84 ? -8.871 3.284 26.459 1.00 63.81 84 GLU A C 1
ATOM 678 O O . GLU A 1 84 ? -8.193 3.729 27.389 1.00 63.81 84 GLU A O 1
ATOM 683 N N . ASN A 1 85 ? -9.845 2.392 26.665 1.00 63.31 85 ASN A N 1
ATOM 684 C CA . ASN A 1 85 ? -10.183 1.863 27.985 1.00 63.31 85 ASN A CA 1
ATOM 685 C C . ASN A 1 85 ? -9.018 1.085 28.616 1.00 63.31 85 ASN A C 1
ATOM 687 O O . ASN A 1 85 ? -8.750 1.253 29.805 1.00 63.31 85 ASN A O 1
ATOM 691 N N . ILE A 1 86 ? -8.277 0.296 27.830 1.00 66.06 86 ILE A N 1
ATOM 692 C CA . ILE A 1 86 ? -7.092 -0.428 28.314 1.00 66.06 86 ILE A CA 1
ATOM 693 C C . ILE A 1 86 ? -5.991 0.563 28.709 1.00 66.06 86 ILE A C 1
ATOM 695 O O . ILE A 1 86 ? -5.377 0.404 29.764 1.00 66.06 86 ILE A O 1
ATOM 699 N N . PHE A 1 87 ? -5.785 1.635 27.937 1.00 65.19 87 PHE A N 1
ATOM 700 C CA . PHE A 1 87 ? -4.827 2.689 28.295 1.00 65.19 87 PHE A CA 1
ATOM 701 C C . PHE A 1 87 ? -5.188 3.407 29.597 1.00 65.19 87 PHE A C 1
ATOM 703 O O . PHE A 1 87 ? -4.298 3.709 30.397 1.00 65.19 87 PHE A O 1
ATOM 710 N N . LYS A 1 88 ? -6.479 3.652 29.842 1.00 66.94 88 LYS A N 1
ATOM 711 C CA . LYS A 1 88 ? -6.949 4.243 31.100 1.00 66.94 88 LYS A CA 1
ATOM 712 C C . LYS A 1 88 ? -6.642 3.328 32.289 1.00 66.94 88 LYS A C 1
ATOM 714 O O . LYS A 1 88 ? -6.038 3.780 33.260 1.00 66.94 88 LYS A O 1
ATOM 719 N N . THR A 1 89 ? -6.936 2.033 32.169 1.00 67.81 89 THR A N 1
ATOM 720 C CA . THR A 1 89 ? -6.614 1.035 33.203 1.00 67.81 89 THR A CA 1
ATOM 721 C C . THR A 1 89 ? -5.103 0.882 33.426 1.00 67.81 89 THR A C 1
ATOM 723 O O . THR A 1 89 ? -4.660 0.727 34.564 1.00 67.81 89 THR A O 1
ATOM 726 N N . LEU A 1 90 ? -4.284 0.952 32.372 1.00 67.19 90 LEU A N 1
ATOM 727 C CA . LEU A 1 90 ? -2.822 0.880 32.488 1.00 67.19 90 LEU A CA 1
ATOM 728 C C . LEU A 1 90 ? -2.232 2.110 33.198 1.00 67.19 90 LEU A C 1
ATOM 730 O O . LEU A 1 90 ? -1.343 1.953 34.039 1.00 67.19 90 LEU A O 1
ATOM 734 N N . LYS A 1 91 ? -2.762 3.313 32.925 1.00 63.53 91 LYS A N 1
ATOM 735 C CA . LYS A 1 91 ? -2.387 4.552 33.632 1.00 63.53 91 LYS A CA 1
A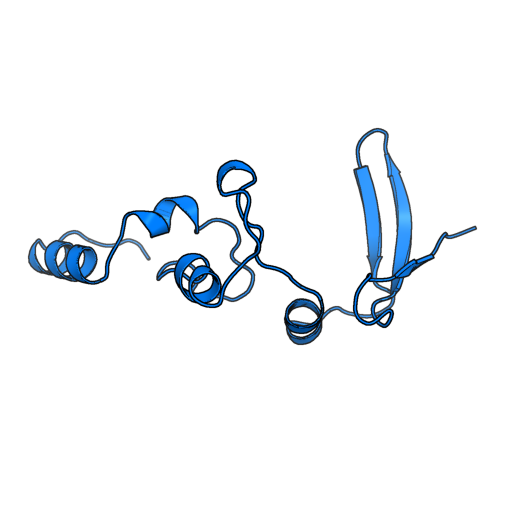TOM 736 C C . LYS A 1 91 ? -2.781 4.516 35.106 1.00 63.53 91 LYS A C 1
ATOM 738 O O . LYS A 1 91 ? -1.974 4.882 35.958 1.00 63.53 91 LYS A O 1
ATOM 743 N N . GLU A 1 92 ? -3.986 4.038 35.416 1.00 67.62 92 GLU A N 1
ATOM 744 C CA . GLU A 1 92 ? -4.457 3.877 36.800 1.00 67.62 92 GLU A CA 1
ATOM 745 C C . GLU A 1 92 ? -3.579 2.895 37.594 1.00 67.62 92 GLU A C 1
ATOM 747 O O . GLU A 1 92 ? -3.345 3.095 38.785 1.00 67.62 92 GLU A O 1
ATOM 752 N N . LYS A 1 93 ? -3.009 1.881 36.928 1.00 69.75 93 LYS A N 1
ATOM 753 C CA . LYS A 1 93 ? -2.089 0.908 37.538 1.00 69.75 93 LYS A CA 1
ATOM 754 C C . LYS A 1 93 ? -0.614 1.350 37.610 1.00 69.75 93 LYS A C 1
ATOM 756 O O . LYS A 1 93 ? 0.214 0.560 38.054 1.00 69.75 93 LYS A O 1
ATOM 761 N N . LYS A 1 94 ? -0.275 2.598 37.245 1.00 60.66 94 LYS A N 1
ATOM 762 C CA . LYS A 1 94 ? 1.093 3.172 37.293 1.00 60.66 94 LYS A CA 1
ATOM 763 C C . LYS A 1 94 ? 2.165 2.364 36.539 1.00 60.66 94 LYS A C 1
ATOM 765 O O . LYS A 1 94 ? 3.327 2.351 36.944 1.00 60.66 94 LYS A O 1
ATOM 770 N N . TYR A 1 95 ? 1.812 1.702 35.440 1.00 57.19 95 TYR A N 1
ATOM 771 C CA . TYR A 1 95 ? 2.833 1.131 34.561 1.00 57.19 95 TYR A CA 1
ATOM 772 C C . TYR A 1 95 ? 3.493 2.253 33.755 1.00 57.19 95 TYR A C 1
ATOM 774 O O . TYR A 1 95 ? 2.807 3.060 33.130 1.00 57.19 95 TYR A O 1
ATOM 782 N N . ASN A 1 96 ? 4.825 2.315 33.775 1.00 51.66 96 ASN A N 1
ATOM 783 C CA . ASN A 1 96 ? 5.570 3.275 32.965 1.00 51.66 96 ASN A CA 1
ATOM 784 C C . ASN A 1 96 ? 5.444 2.880 31.490 1.00 51.66 96 ASN A C 1
ATOM 786 O O . ASN A 1 96 ? 5.964 1.847 31.073 1.00 51.66 96 ASN A O 1
ATOM 790 N N . SER A 1 97 ? 4.744 3.693 30.704 1.00 51.97 97 SER A N 1
ATOM 791 C CA . SER A 1 97 ? 4.741 3.584 29.247 1.00 51.97 97 SER A CA 1
ATOM 792 C C . SER A 1 97 ? 6.023 4.209 28.698 1.00 51.97 97 SER A C 1
ATOM 794 O O . SER A 1 97 ? 6.224 5.411 28.867 1.00 51.97 97 SER A O 1
ATOM 796 N N . ALA A 1 98 ? 6.869 3.414 28.041 1.00 47.25 98 ALA A N 1
ATOM 797 C CA . ALA A 1 98 ? 7.923 3.931 27.175 1.00 47.25 98 ALA A CA 1
ATOM 798 C C . ALA A 1 98 ? 7.289 4.246 25.811 1.00 47.25 98 ALA A C 1
ATOM 800 O O . ALA A 1 98 ? 7.011 3.335 25.032 1.00 47.25 98 ALA A O 1
ATOM 801 N N . LEU A 1 99 ? 6.965 5.522 25.604 1.00 41.62 99 LEU A N 1
ATOM 802 C CA . LEU A 1 99 ? 6.659 6.114 24.302 1.00 41.62 99 LEU A CA 1
ATOM 803 C C . LEU A 1 99 ? 7.879 6.910 23.845 1.00 41.62 99 LEU A C 1
ATOM 805 O O . LEU A 1 99 ? 8.484 7.565 24.726 1.00 41.62 99 LEU A O 1
#

Radius of gyration: 18.7 Å; chains: 1; bounding box: 32×28×60 Å

pLDDT: mean 71.8, std 14.42, range [41.62, 91.25]

Foldseek 3Di:
DWDWDAQPQPSPWIWTFPDDDPPDTDTDTPDDDDPVNCVRRPAQDDDVVVV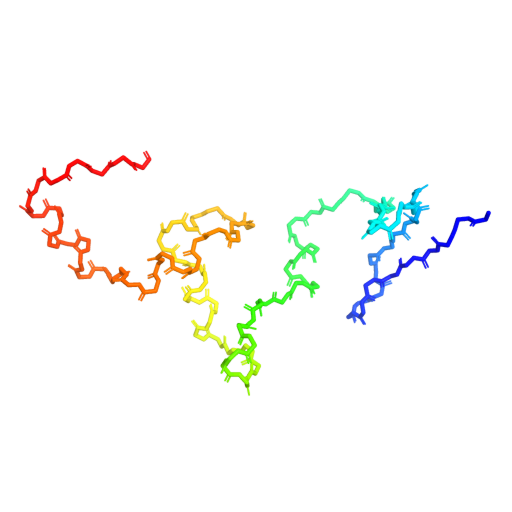DGDDPVSVDLQCAPVPPDPPPRPCNVVRNPDDPVNVVVCVVVPDDDDD

Secondary structure (DSSP, 8-state):
---EEE-SSSS--EEEEEEE-SS-EEEEESS---HHHHHHH------GGG-S---HHHHHHHS-TT--STT--S-HHHHTT--HHHHHHHHHTT-----

Sequence (99 aa):
MGEQLCDEKTKQILFTIERKEEEFVFLKPKHSLQEEDFQQIGEIPIPPYLKRNADSEDEIRYQTLFAKTPGSVAAPTAGLHFSENIFKTLKEKKYNSAL

InterPro domains:
  IPR003699 S-adenosylmethionine:tRNA ribosyltransferase-isomerase, QueA [PF02547] (21-96)
  IPR003699 S-adenosylmethionine:tRNA ribosyltransferase-isomerase, QueA [PTHR30307] (2-97)
  IPR036100 S-adenosylmethionine:tRNA ribosyltransferase-isomerase, QueA superfamily [SSF111337] (12-96)
  IPR042118 QueA, domain 1 [G3DSA:3.40.1780.10] (55-99)
  IPR042119 QueA, domain 2 [G3DSA:2.40.10.240] (2-54)